Protein AF-A0A401PZV4-F1 (afdb_monomer)

Mean predicted aligned error: 10.62 Å

pLDDT: mean 71.98, std 21.14, range [28.62, 94.12]

InterPro domains:
  IPR007515 Mss4 [PF04421] (15-116)
  IPR007515 Mss4 [PS51796] (1-117)
  IPR007515 Mss4 [PTHR13276] (31-117)
  IPR011057 Mss4-like superfamily [SSF51316] (34-117)
  IPR011323 Mss4/translationally controlled tumour-associated TCTP [G3DSA:2.170.150.10] (14-117)

Solvent-accessible surface area (backbone atoms only — not comparable to full-atom values): 7201 Å² total; per-residue (Å²): 139,80,84,91,73,70,82,74,60,63,69,62,75,75,68,46,51,71,47,84,72,71,55,92,82,61,89,77,76,48,78,38,72,62,80,42,83,39,52,53,76,40,52,61,85,71,75,76,64,93,81,64,91,75,58,54,47,80,45,36,56,20,44,48,40,67,51,77,84,71,52,83,62,66,33,73,54,73,76,53,95,60,31,31,36,27,23,38,53,88,78,36,44,20,49,33,25,45,28,42,65,92,42,86,39,54,33,35,36,33,53,93,56,47,44,88,129

Sequence (117 aa):
IKSDSVHTLLSFEDCIFPVQKLAETFFLESVSFTKLFLPSMRQRVALGTEESSVKGDMLQEHWFVDDMYTFENVGFTKNVNNIKYLVCADCEIGPIGWHCLDDKKSFYVALDRVQHQ

Structure (mmCIF, N/CA/C/O backbone):
data_AF-A0A401PZV4-F1
#
_entry.id   AF-A0A401PZV4-F1
#
loop_
_atom_site.group_PDB
_atom_site.id
_atom_site.type_symbol
_atom_site.label_atom_id
_atom_site.label_alt_id
_atom_site.label_comp_id
_atom_site.label_asym_id
_atom_site.label_entity_id
_atom_site.label_seq_id
_atom_site.pdbx_PDB_ins_code
_atom_site.Cartn_x
_atom_site.Cartn_y
_atom_site.Cartn_z
_atom_site.occupancy
_atom_site.B_iso_or_equiv
_atom_site.auth_seq_id
_atom_site.auth_comp_id
_atom_site.auth_asym_id
_atom_site.auth_atom_id
_atom_site.pdbx_PDB_model_num
ATOM 1 N N . ILE A 1 1 ? 14.138 8.531 -38.160 1.00 40.03 1 ILE A N 1
ATOM 2 C CA . ILE A 1 1 ? 15.215 8.227 -37.183 1.00 40.03 1 ILE A CA 1
ATOM 3 C C . ILE A 1 1 ? 15.318 9.459 -36.283 1.00 40.03 1 ILE A C 1
ATOM 5 O O . ILE A 1 1 ? 15.780 10.472 -36.771 1.00 40.03 1 ILE A O 1
ATOM 9 N N . LYS A 1 2 ? 14.793 9.548 -35.063 1.00 33.47 2 LYS A N 1
ATOM 10 C CA . LYS A 1 2 ? 14.347 8.571 -34.067 1.00 33.47 2 LYS A CA 1
ATOM 11 C C . LYS A 1 2 ? 12.980 9.014 -33.517 1.00 33.47 2 LYS A C 1
ATOM 13 O O . LYS A 1 2 ? 12.862 10.102 -32.967 1.00 33.47 2 LYS A O 1
ATOM 18 N N . SER A 1 3 ? 11.980 8.160 -33.722 1.00 38.47 3 SER A N 1
ATOM 19 C CA . SER A 1 3 ? 10.918 7.922 -32.740 1.00 38.47 3 SER A CA 1
ATOM 20 C C . SER A 1 3 ? 11.575 7.288 -31.500 1.00 38.47 3 SER A C 1
ATOM 22 O O . SER A 1 3 ? 12.714 6.839 -31.606 1.00 38.47 3 SER A O 1
ATOM 24 N N . ASP A 1 4 ? 10.875 7.224 -30.368 1.00 37.62 4 ASP A N 1
ATOM 25 C CA . ASP A 1 4 ? 11.200 6.371 -29.199 1.00 37.62 4 ASP A CA 1
ATOM 26 C C . ASP A 1 4 ? 11.842 7.056 -27.981 1.00 37.62 4 ASP A C 1
ATOM 28 O O . ASP A 1 4 ? 12.752 6.514 -27.357 1.00 37.62 4 ASP A O 1
ATOM 32 N N . SER A 1 5 ? 11.359 8.231 -27.563 1.00 35.56 5 SER A N 1
ATOM 33 C CA . SER A 1 5 ? 11.653 8.705 -26.188 1.00 35.56 5 SER A CA 1
ATOM 34 C C . SER A 1 5 ? 10.532 9.474 -25.483 1.00 35.56 5 SER A C 1
ATOM 36 O O . SER A 1 5 ? 10.664 9.762 -24.301 1.00 35.56 5 SER A O 1
ATOM 38 N N . VAL A 1 6 ? 9.410 9.768 -26.151 1.00 31.02 6 VAL A N 1
ATOM 39 C CA . VAL A 1 6 ? 8.314 10.553 -25.542 1.00 31.02 6 VAL A CA 1
ATOM 40 C C . VAL A 1 6 ? 7.173 9.672 -25.013 1.00 31.02 6 VAL A C 1
ATOM 42 O O . VAL A 1 6 ? 6.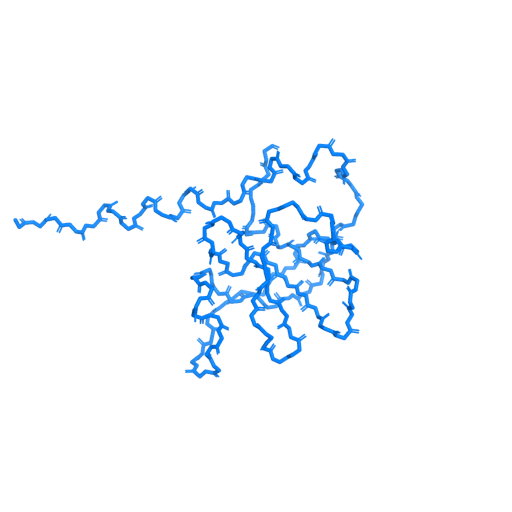396 10.102 -24.173 1.00 31.02 6 VAL A O 1
ATOM 45 N N . HIS A 1 7 ? 7.098 8.406 -25.435 1.00 29.39 7 HIS A N 1
ATOM 46 C CA . HIS A 1 7 ? 5.996 7.510 -25.062 1.00 29.39 7 HIS A CA 1
ATOM 47 C C . HIS A 1 7 ? 6.200 6.773 -23.725 1.00 29.39 7 HIS A C 1
ATOM 49 O O . HIS A 1 7 ? 5.268 6.154 -23.221 1.00 29.39 7 HIS A O 1
ATOM 55 N N . THR A 1 8 ? 7.399 6.853 -23.141 1.00 30.69 8 THR A N 1
ATOM 56 C CA . THR A 1 8 ? 7.731 6.233 -21.843 1.00 30.69 8 THR A CA 1
ATOM 57 C C . THR A 1 8 ? 7.628 7.226 -20.678 1.00 30.69 8 THR A C 1
ATOM 59 O O . THR A 1 8 ? 7.638 6.820 -19.520 1.00 30.69 8 THR A O 1
ATOM 62 N N . LEU A 1 9 ? 7.512 8.527 -20.969 1.00 29.22 9 LEU A N 1
ATOM 63 C CA . LEU A 1 9 ? 7.392 9.581 -19.954 1.00 29.22 9 LEU A CA 1
ATOM 64 C C . LEU A 1 9 ? 5.937 9.920 -19.600 1.00 29.22 9 LEU A C 1
ATOM 66 O O . LEU A 1 9 ? 5.697 10.449 -18.525 1.00 29.22 9 LEU A O 1
ATOM 70 N N . LEU A 1 10 ? 4.966 9.531 -20.433 1.00 28.62 10 LEU A N 1
ATOM 71 C CA . LEU A 1 10 ? 3.537 9.729 -20.148 1.00 28.62 10 LEU A CA 1
ATOM 72 C C . LEU A 1 10 ? 2.960 8.706 -19.154 1.00 28.62 10 LEU A C 1
ATOM 74 O O . LEU A 1 10 ? 1.893 8.910 -18.603 1.00 28.62 10 LEU A O 1
ATOM 78 N N . SER A 1 11 ? 3.661 7.606 -18.876 1.00 32.00 11 SER A N 1
ATOM 79 C CA . SER A 1 11 ? 3.163 6.540 -17.991 1.00 32.00 11 SER A CA 1
ATOM 80 C C . SER A 1 11 ? 3.521 6.710 -16.507 1.00 32.00 11 SER A C 1
ATOM 82 O O . SER A 1 11 ? 3.168 5.849 -15.704 1.00 32.00 11 SER A O 1
ATOM 84 N N . PHE A 1 12 ? 4.242 7.774 -16.135 1.00 36.03 12 PHE A N 1
ATOM 85 C CA . PHE A 1 12 ? 4.642 8.035 -14.743 1.00 36.03 12 PHE A CA 1
ATOM 86 C C . PHE A 1 12 ? 3.911 9.226 -14.106 1.00 36.03 12 PHE A C 1
ATOM 88 O O . PHE A 1 12 ? 3.721 9.215 -12.894 1.00 36.03 12 PHE A O 1
ATOM 95 N N . GLU A 1 13 ? 3.466 10.213 -14.892 1.00 37.41 13 GLU A N 1
ATOM 96 C CA . GLU A 1 13 ? 2.711 11.366 -14.371 1.00 37.41 13 GLU A CA 1
ATOM 97 C C . GLU A 1 13 ? 1.220 11.048 -14.140 1.00 37.41 13 GLU A C 1
ATOM 99 O O . GLU A 1 13 ? 0.616 11.627 -13.242 1.00 37.41 13 GLU A O 1
ATOM 104 N N . ASP A 1 14 ? 0.656 10.059 -14.846 1.00 44.22 14 ASP A N 1
ATOM 105 C CA . ASP A 1 14 ? -0.771 9.700 -14.748 1.00 44.22 14 ASP A CA 1
ATOM 106 C C . ASP A 1 14 ? -1.088 8.596 -13.724 1.00 44.22 14 ASP A C 1
ATOM 108 O O . ASP A 1 14 ? -2.255 8.376 -13.403 1.00 44.22 14 ASP A O 1
ATOM 112 N N . CYS A 1 15 ? -0.083 7.885 -13.193 1.00 45.28 15 CYS A N 1
ATOM 113 C CA . CYS A 1 15 ? -0.299 6.927 -12.102 1.00 45.28 15 CYS A CA 1
ATOM 114 C C . CYS A 1 15 ? 0.285 7.406 -10.780 1.00 45.28 15 CYS A C 1
ATOM 116 O O . CYS A 1 15 ? 0.974 6.681 -10.061 1.00 45.28 15 CYS A O 1
ATOM 118 N N . ILE A 1 16 ? -0.019 8.651 -10.450 1.00 53.44 16 ILE A N 1
ATOM 119 C CA . ILE A 1 16 ? 0.044 9.097 -9.075 1.00 53.44 16 ILE A CA 1
ATOM 120 C C . ILE A 1 16 ? -1.384 8.998 -8.585 1.00 53.44 16 ILE A C 1
ATOM 122 O O . ILE A 1 16 ? -2.207 9.822 -8.962 1.00 53.44 16 ILE A O 1
ATOM 126 N N . PHE A 1 17 ? -1.664 7.908 -7.861 1.00 49.94 17 PHE A N 1
ATOM 127 C CA . PHE A 1 17 ? -2.975 7.554 -7.324 1.00 49.94 17 PHE A CA 1
ATOM 128 C C . PHE A 1 17 ? -3.694 8.840 -6.914 1.00 49.94 17 PHE A C 1
ATOM 130 O O . PHE A 1 17 ? -3.271 9.457 -5.928 1.00 49.94 17 PHE A O 1
ATOM 137 N N . PRO A 1 18 ? -4.698 9.312 -7.676 1.00 48.50 18 PRO A N 1
ATOM 138 C CA . PRO A 1 18 ? -5.503 10.399 -7.191 1.00 48.50 18 PRO A CA 1
ATOM 139 C C . PRO A 1 18 ? -6.196 9.775 -5.990 1.00 48.50 18 PRO A C 1
ATOM 141 O O . PRO A 1 18 ? -7.028 8.878 -6.127 1.00 48.50 18 PRO A O 1
ATOM 144 N N . VAL A 1 19 ? -5.832 10.194 -4.783 1.00 47.22 19 VAL A N 1
ATOM 145 C CA . VAL A 1 19 ? -6.492 9.782 -3.535 1.00 47.22 19 VAL A CA 1
ATOM 146 C C . VAL A 1 19 ? -7.935 10.345 -3.505 1.00 47.22 19 VAL A C 1
ATOM 148 O O . VAL A 1 19 ? -8.550 10.528 -2.467 1.00 47.22 19 VAL A O 1
ATOM 151 N N . GLN A 1 20 ? -8.548 10.580 -4.665 1.00 41.69 20 GLN A N 1
ATOM 152 C CA . GLN A 1 20 ? -9.854 11.188 -4.881 1.00 41.69 20 GLN A CA 1
ATOM 153 C C . GLN A 1 20 ? -11.023 10.260 -4.574 1.00 41.69 20 GLN A C 1
ATOM 155 O O . GLN A 1 20 ? -12.165 10.581 -4.887 1.00 41.69 20 GLN A O 1
ATOM 160 N N . LYS A 1 21 ? -10.764 9.122 -3.926 1.00 42.53 21 LYS A N 1
ATOM 161 C CA . LYS A 1 21 ? -11.832 8.339 -3.306 1.00 42.53 21 LYS A CA 1
ATOM 162 C C . LYS A 1 21 ? -11.432 7.529 -2.078 1.00 42.53 21 LYS A C 1
ATOM 164 O O . LYS A 1 21 ? -12.139 6.620 -1.677 1.00 42.53 21 LYS A O 1
ATOM 169 N N . LEU A 1 22 ? -10.313 7.886 -1.447 1.00 45.09 22 LEU A N 1
ATOM 170 C CA . LEU A 1 22 ? -10.027 7.461 -0.068 1.00 45.09 22 LEU A CA 1
ATOM 171 C C . LEU A 1 22 ? -10.302 8.591 0.940 1.00 45.09 22 LEU A C 1
ATOM 173 O O . LEU A 1 22 ? -10.311 8.348 2.141 1.00 45.09 22 LEU A O 1
ATOM 177 N N . ALA A 1 23 ? -10.522 9.825 0.465 1.00 42.56 23 ALA A N 1
ATOM 178 C CA . ALA A 1 23 ? -10.368 11.029 1.281 1.00 42.56 23 ALA A CA 1
ATOM 179 C C . ALA A 1 23 ? -11.640 11.848 1.566 1.00 42.56 23 ALA A C 1
ATOM 181 O O . ALA A 1 23 ? -11.540 12.841 2.279 1.00 42.56 23 ALA A O 1
ATOM 182 N N . GLU A 1 24 ? -12.838 11.476 1.100 1.00 42.88 24 GLU A N 1
ATOM 183 C CA . GLU A 1 24 ? -14.027 12.305 1.389 1.00 42.88 24 GLU A CA 1
ATOM 184 C C . GLU A 1 24 ? -14.655 12.060 2.776 1.00 42.88 24 GLU A C 1
ATOM 186 O O . GLU A 1 24 ? -15.630 12.725 3.120 1.00 42.88 24 GLU A O 1
ATOM 191 N N . THR A 1 25 ? -14.135 11.155 3.625 1.00 42.00 25 THR A N 1
ATOM 192 C CA . THR A 1 25 ? -14.796 10.891 4.930 1.00 42.00 25 THR A CA 1
ATOM 193 C C . THR A 1 25 ? -13.891 10.716 6.160 1.00 42.00 25 THR A C 1
ATOM 195 O O . THR A 1 25 ? -14.416 10.748 7.266 1.00 42.00 25 THR A O 1
ATOM 198 N N . PHE A 1 26 ? -12.559 10.603 6.047 1.00 44.97 26 PHE A N 1
ATOM 199 C CA . PHE A 1 26 ? -11.719 10.179 7.195 1.00 44.97 26 PHE A CA 1
ATOM 200 C C . PHE A 1 26 ? -10.404 10.953 7.393 1.00 44.97 26 PHE A C 1
ATOM 202 O O . PHE A 1 26 ? -9.407 10.398 7.843 1.00 44.97 26 PHE A O 1
ATOM 209 N N . PHE A 1 27 ? -10.395 12.252 7.086 1.00 43.22 27 PHE A N 1
ATOM 210 C CA . PHE A 1 27 ? -9.195 13.091 6.938 1.00 43.22 27 PHE A CA 1
ATOM 211 C C . PHE A 1 27 ? -8.160 13.124 8.095 1.00 43.22 27 PHE A C 1
ATOM 213 O O . PHE A 1 27 ? -7.159 13.811 7.932 1.00 43.22 27 PHE A O 1
ATOM 220 N N . LEU A 1 28 ? -8.311 12.458 9.251 1.00 48.31 28 LEU A N 1
ATOM 221 C CA . LEU A 1 28 ? -7.401 12.694 10.388 1.00 48.31 28 LEU A CA 1
ATOM 222 C C . LEU A 1 28 ? -7.108 11.553 11.376 1.00 48.31 28 LEU A C 1
ATOM 224 O O . LEU A 1 28 ? -6.518 11.842 12.416 1.00 48.31 28 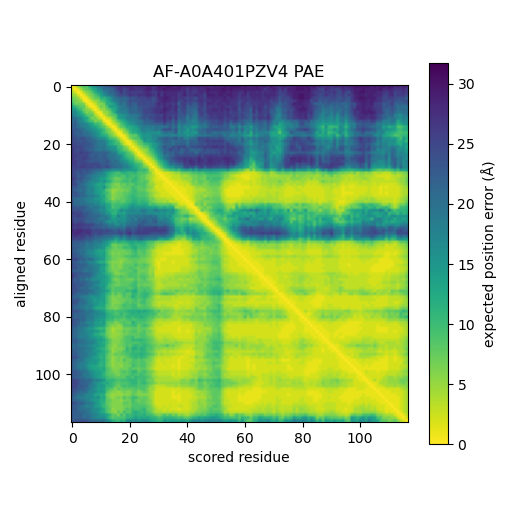LEU A O 1
ATOM 228 N N . GLU A 1 29 ? -7.417 10.282 11.123 1.00 51.53 29 GLU A N 1
ATOM 229 C CA . GLU A 1 29 ? -7.126 9.258 12.145 1.00 51.53 29 GLU A CA 1
ATOM 230 C C . GLU A 1 29 ? -5.988 8.313 11.748 1.00 51.53 29 GLU A C 1
ATOM 232 O O . GLU A 1 29 ? -6.175 7.241 11.190 1.00 51.53 29 GLU A O 1
ATOM 237 N N . SER A 1 30 ? -4.789 8.763 12.144 1.00 69.81 30 SER A N 1
ATOM 238 C CA . SER A 1 30 ? -3.499 8.072 12.289 1.00 69.81 30 SER A CA 1
ATOM 239 C C . SER A 1 30 ? -2.526 8.095 11.098 1.00 69.81 30 SER A C 1
ATOM 241 O O . SER A 1 30 ? -2.388 7.168 10.305 1.00 69.81 30 SER A O 1
ATOM 243 N N . VAL A 1 31 ? -1.721 9.162 11.057 1.00 81.31 31 VAL A N 1
ATOM 244 C CA . VAL A 1 31 ? -0.399 9.106 10.420 1.00 81.31 31 VAL A CA 1
ATOM 245 C C . VAL A 1 31 ? 0.522 8.266 11.306 1.00 81.31 31 VAL A C 1
ATOM 247 O O . VAL A 1 31 ? 0.627 8.496 12.512 1.00 81.31 31 VAL A O 1
ATOM 250 N N . SER A 1 32 ? 1.197 7.293 10.706 1.00 85.56 32 SER A N 1
ATOM 251 C CA . SER A 1 32 ? 2.244 6.496 11.336 1.00 85.56 32 SER A CA 1
ATOM 252 C C . SER A 1 32 ? 3.620 6.985 10.892 1.00 85.56 32 SER A C 1
ATOM 254 O O . SER A 1 32 ? 3.824 7.267 9.712 1.00 85.56 32 SER A O 1
ATOM 256 N N . PHE A 1 33 ? 4.567 7.027 11.834 1.00 89.81 33 PHE A N 1
ATOM 257 C CA . PHE A 1 33 ? 5.972 7.391 11.599 1.00 89.81 33 PHE A CA 1
ATOM 258 C C . PHE A 1 33 ? 6.912 6.169 11.545 1.00 89.81 33 PHE A C 1
ATOM 260 O O . PHE A 1 33 ? 8.131 6.283 11.713 1.00 89.81 33 PHE A O 1
ATOM 267 N N . THR A 1 34 ? 6.351 4.968 11.374 1.00 89.56 34 THR A N 1
ATOM 268 C CA . THR A 1 34 ? 7.126 3.725 11.287 1.00 89.56 34 THR A CA 1
ATOM 269 C C . THR A 1 34 ? 8.050 3.749 10.073 1.00 89.56 34 THR A C 1
ATOM 271 O O . THR A 1 34 ? 7.623 4.046 8.964 1.00 89.56 34 THR A O 1
ATOM 274 N N . LYS A 1 35 ? 9.318 3.368 10.263 1.00 93.69 35 LYS A N 1
ATOM 275 C CA . LYS A 1 35 ? 10.282 3.243 9.163 1.00 93.69 35 LYS A CA 1
ATOM 276 C C . LYS A 1 35 ? 10.030 1.957 8.387 1.00 93.69 35 LYS A C 1
ATOM 278 O O . LYS A 1 35 ? 10.280 0.872 8.911 1.00 93.69 35 LYS A O 1
ATOM 283 N N . LEU A 1 36 ? 9.566 2.082 7.150 1.00 92.62 36 LEU A N 1
ATOM 284 C CA . LEU A 1 36 ? 9.263 0.956 6.274 1.00 92.62 36 LEU A CA 1
ATOM 285 C C . LEU A 1 36 ? 10.086 1.057 4.993 1.00 92.62 36 LEU A C 1
ATOM 287 O O . LEU A 1 36 ? 10.177 2.110 4.363 1.00 92.62 36 LEU A O 1
ATOM 291 N N . PHE A 1 37 ? 10.700 -0.062 4.607 1.00 92.50 37 PHE A N 1
ATOM 292 C CA . PHE A 1 37 ? 11.411 -0.153 3.340 1.00 92.50 37 PHE A CA 1
ATOM 293 C C . PHE A 1 37 ? 10.429 -0.475 2.214 1.00 92.50 37 PHE A C 1
ATOM 295 O O . PHE A 1 37 ? 9.822 -1.553 2.188 1.00 92.50 37 PHE A O 1
ATOM 302 N N . LEU A 1 38 ? 10.308 0.447 1.262 1.00 90.19 38 LEU A N 1
ATOM 303 C CA . LEU A 1 38 ? 9.534 0.253 0.045 1.00 90.19 38 LEU A CA 1
ATOM 304 C C . LEU A 1 38 ? 10.481 0.206 -1.161 1.00 90.19 38 LEU A C 1
ATOM 306 O O . LEU A 1 38 ? 11.214 1.168 -1.406 1.00 90.19 38 LEU A O 1
ATOM 310 N N . PRO A 1 39 ? 10.442 -0.872 -1.964 1.00 89.94 39 PRO A N 1
ATOM 311 C CA . PRO A 1 39 ? 11.089 -0.907 -3.268 1.00 89.94 39 PRO A CA 1
ATOM 312 C C . PRO A 1 39 ? 10.773 0.325 -4.133 1.00 89.94 39 PRO A C 1
ATOM 314 O O . PRO A 1 39 ? 9.729 0.975 -4.000 1.00 89.94 39 PRO A O 1
ATOM 317 N N . SER A 1 40 ? 11.671 0.646 -5.061 1.00 87.56 40 SER A N 1
ATOM 318 C CA . SER A 1 40 ? 11.421 1.664 -6.080 1.00 87.56 40 SER A CA 1
ATOM 319 C C . SER A 1 40 ? 10.172 1.302 -6.888 1.00 87.56 40 SER A C 1
ATOM 321 O O . SER A 1 40 ? 9.913 0.122 -7.143 1.00 87.56 40 SER A O 1
ATOM 323 N N . MET A 1 41 ? 9.412 2.325 -7.286 1.00 84.69 41 MET A N 1
ATOM 324 C CA . MET A 1 41 ? 8.196 2.165 -8.086 1.00 84.69 41 MET A CA 1
ATOM 325 C C . MET A 1 41 ? 8.485 1.363 -9.364 1.00 84.69 41 MET A C 1
ATOM 327 O O . MET A 1 41 ? 9.386 1.697 -10.132 1.00 84.69 41 MET A O 1
ATOM 331 N N . ARG A 1 42 ? 7.728 0.288 -9.576 1.00 81.12 42 ARG A N 1
ATOM 332 C CA . ARG A 1 42 ? 7.821 -0.656 -10.693 1.00 81.12 42 ARG A CA 1
ATOM 333 C C . ARG A 1 42 ? 6.482 -1.367 -10.909 1.00 81.12 42 ARG A C 1
ATOM 335 O O . ARG A 1 42 ? 5.596 -1.342 -10.061 1.00 81.12 42 ARG A O 1
ATOM 342 N N . GLN A 1 43 ? 6.326 -2.031 -12.048 1.00 72.88 43 GLN A N 1
ATOM 343 C CA . GLN A 1 43 ? 5.138 -2.851 -12.300 1.00 72.88 43 GLN A CA 1
ATOM 344 C C . GLN A 1 43 ? 5.108 -4.087 -11.389 1.00 72.88 43 GLN A C 1
ATOM 346 O O . GLN A 1 43 ? 6.149 -4.686 -11.094 1.00 72.88 43 GLN A O 1
ATOM 351 N N . ARG A 1 44 ? 3.899 -4.507 -10.998 1.00 65.88 44 ARG A N 1
ATOM 352 C CA . ARG A 1 44 ? 3.615 -5.640 -10.096 1.00 65.88 44 ARG A CA 1
ATOM 353 C C . ARG A 1 44 ? 4.395 -6.920 -10.408 1.00 65.88 44 ARG A C 1
ATOM 355 O O . ARG A 1 44 ? 4.829 -7.612 -9.489 1.00 65.88 44 ARG A O 1
ATOM 362 N N . VAL A 1 45 ? 4.610 -7.224 -11.688 1.00 60.97 45 VAL A N 1
ATOM 363 C CA . VAL A 1 45 ? 5.295 -8.445 -12.153 1.00 60.97 45 VAL A CA 1
ATOM 364 C C . VAL A 1 45 ? 6.763 -8.503 -11.701 1.00 60.97 45 VAL A C 1
ATOM 366 O O . VAL A 1 45 ? 7.299 -9.586 -11.489 1.00 60.97 45 VAL A O 1
ATOM 369 N N . ALA A 1 46 ? 7.399 -7.348 -11.483 1.00 60.38 46 ALA A N 1
ATOM 370 C CA . ALA A 1 46 ? 8.800 -7.246 -11.079 1.00 60.38 46 ALA A CA 1
ATOM 371 C C . ALA A 1 46 ? 9.014 -7.276 -9.551 1.00 60.38 46 ALA A C 1
ATOM 373 O O . ALA A 1 46 ? 10.159 -7.294 -9.102 1.00 60.38 46 ALA A O 1
ATOM 374 N N . LEU A 1 47 ? 7.945 -7.255 -8.742 1.00 60.09 47 LEU A N 1
ATOM 375 C CA . LEU A 1 47 ? 8.029 -7.212 -7.273 1.00 60.09 47 LEU A CA 1
ATOM 376 C C . LEU A 1 47 ? 8.237 -8.590 -6.619 1.00 60.09 47 LEU A C 1
ATOM 378 O O . LEU A 1 47 ? 8.542 -8.634 -5.434 1.00 60.09 47 LEU A O 1
ATOM 382 N N . GLY A 1 48 ? 8.083 -9.692 -7.363 1.00 55.88 48 GLY A N 1
ATOM 383 C CA . GLY A 1 48 ? 8.111 -11.067 -6.837 1.00 55.88 48 GLY A CA 1
ATOM 384 C C . GLY A 1 48 ? 9.377 -11.876 -7.135 1.00 55.88 48 GLY A C 1
ATOM 385 O O . GLY A 1 48 ? 9.336 -13.097 -7.016 1.00 55.88 48 GLY A O 1
ATOM 386 N N . THR A 1 49 ? 10.461 -11.234 -7.575 1.00 55.62 49 THR A N 1
ATOM 387 C CA . THR A 1 49 ? 11.723 -11.911 -7.911 1.00 55.62 49 THR A CA 1
ATOM 388 C C . THR A 1 49 ? 12.747 -11.648 -6.805 1.00 55.62 49 THR A C 1
ATOM 390 O O . THR A 1 49 ? 13.175 -10.511 -6.623 1.00 55.62 49 THR A O 1
ATOM 393 N N . GLU A 1 50 ? 13.124 -12.698 -6.074 1.00 54.47 50 GLU A N 1
ATOM 394 C CA . GLU A 1 50 ? 13.956 -12.690 -4.851 1.00 54.47 50 GLU A CA 1
ATOM 395 C C . GLU A 1 50 ? 15.428 -12.251 -5.059 1.00 54.47 50 GLU A C 1
ATOM 397 O O . GLU A 1 50 ? 16.201 -12.185 -4.113 1.00 54.47 50 GLU A O 1
ATOM 402 N N . GLU A 1 51 ? 15.857 -11.916 -6.278 1.00 50.78 51 GLU A N 1
ATOM 403 C CA . GLU A 1 51 ? 17.277 -12.029 -6.646 1.00 50.78 51 GLU A CA 1
ATOM 404 C C . GLU A 1 51 ? 17.785 -10.811 -7.437 1.00 50.78 51 GLU A C 1
ATOM 406 O O . GLU A 1 51 ? 18.153 -10.900 -8.606 1.00 50.78 51 GLU A O 1
ATOM 411 N N . SER A 1 52 ? 17.766 -9.622 -6.846 1.00 41.81 52 SER A N 1
ATOM 412 C CA . SER A 1 52 ? 18.609 -8.491 -7.270 1.00 41.81 52 SER A CA 1
ATOM 413 C C . SER A 1 52 ? 18.469 -7.405 -6.224 1.00 41.81 52 SER A C 1
ATOM 415 O O . SER A 1 52 ? 17.360 -7.181 -5.757 1.00 41.81 52 SER A O 1
ATOM 417 N N . SER A 1 53 ? 19.569 -6.768 -5.828 1.00 55.56 53 SER A N 1
ATOM 418 C CA . SER A 1 53 ? 19.617 -5.615 -4.922 1.00 55.56 53 SER A CA 1
ATOM 419 C C . SER A 1 53 ? 18.425 -4.676 -5.134 1.00 55.56 53 SER A C 1
ATOM 421 O O . SER A 1 53 ? 18.435 -3.819 -6.020 1.00 55.56 53 SER A O 1
ATOM 423 N N . VAL A 1 54 ? 17.361 -4.887 -4.352 1.00 70.50 54 VAL A N 1
ATOM 424 C CA . VAL A 1 54 ? 16.092 -4.204 -4.571 1.00 70.50 54 VAL A CA 1
ATOM 425 C C . VAL A 1 54 ? 16.339 -2.760 -4.182 1.00 70.50 54 VAL A C 1
ATOM 427 O O . VAL A 1 54 ? 16.450 -2.440 -3.004 1.00 70.50 54 VAL A O 1
ATOM 430 N N . LYS A 1 55 ? 16.515 -1.891 -5.178 1.00 83.06 55 LYS A N 1
ATOM 431 C CA . LYS A 1 55 ? 16.576 -0.451 -4.946 1.00 83.06 55 LYS A CA 1
ATOM 432 C C . LYS A 1 55 ? 15.235 -0.016 -4.370 1.00 83.06 55 LYS A C 1
ATOM 434 O O . LYS A 1 55 ? 14.190 -0.524 -4.782 1.00 83.06 55 LYS A O 1
ATOM 439 N N . GLY A 1 56 ? 15.278 0.880 -3.400 1.00 87.81 56 GLY A N 1
ATOM 440 C CA . GLY A 1 56 ? 14.110 1.355 -2.681 1.00 87.81 56 GLY A CA 1
ATOM 441 C C . GLY A 1 56 ? 14.500 2.370 -1.624 1.00 87.81 56 GLY A C 1
ATOM 442 O O . GLY A 1 56 ? 15.685 2.659 -1.442 1.00 87.81 56 GLY A O 1
ATOM 443 N N . ASP A 1 57 ? 13.489 2.867 -0.929 1.00 90.75 57 ASP A N 1
ATOM 444 C CA . ASP A 1 57 ? 13.606 3.963 0.020 1.00 90.75 57 ASP A CA 1
ATOM 445 C C . ASP A 1 57 ? 13.099 3.528 1.397 1.00 90.75 57 ASP A C 1
ATOM 447 O O . ASP A 1 57 ? 12.180 2.714 1.523 1.00 90.75 57 ASP A O 1
ATOM 451 N N . MET A 1 58 ? 13.715 4.081 2.440 1.00 93.31 58 MET A N 1
ATOM 452 C CA . MET A 1 58 ? 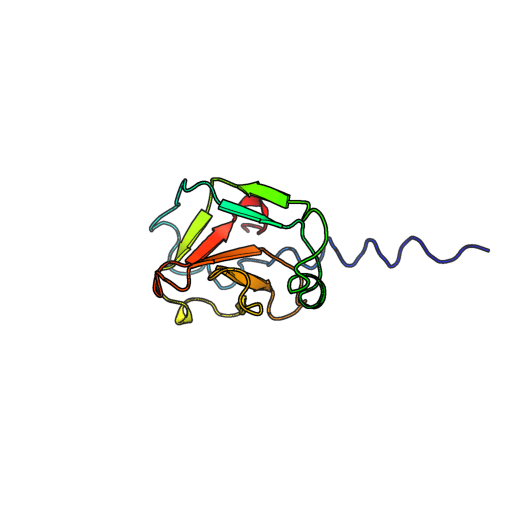13.221 3.999 3.815 1.00 93.31 58 MET A CA 1
ATOM 453 C C . MET A 1 58 ? 12.264 5.166 4.045 1.00 93.31 58 MET A C 1
ATOM 455 O O . MET A 1 58 ? 12.709 6.282 4.321 1.00 93.31 58 MET A O 1
ATOM 459 N N . LEU A 1 59 ? 10.967 4.906 3.928 1.00 93.44 59 LEU A N 1
ATOM 460 C CA . LEU A 1 59 ? 9.922 5.907 4.129 1.00 93.44 59 LEU A CA 1
ATOM 461 C C . LEU A 1 59 ? 9.472 5.881 5.588 1.00 93.44 59 LEU A C 1
ATOM 463 O O . LEU A 1 59 ? 9.584 4.852 6.258 1.00 93.44 59 LEU A O 1
ATOM 467 N N . GLN A 1 60 ? 9.035 7.026 6.108 1.00 94.12 60 GLN A N 1
ATOM 468 C CA . GLN A 1 60 ? 8.667 7.167 7.523 1.00 94.12 60 GLN A CA 1
ATOM 469 C C . GLN A 1 60 ? 7.216 7.589 7.682 1.00 94.12 60 GLN A C 1
ATOM 471 O O . GLN A 1 60 ? 6.557 7.102 8.588 1.00 94.12 60 GLN A O 1
ATOM 476 N N . GLU A 1 61 ? 6.699 8.423 6.788 1.00 90.56 61 GLU A N 1
ATOM 477 C CA . GLU A 1 61 ? 5.345 8.953 6.893 1.00 90.56 61 GLU A CA 1
ATOM 478 C C . GLU A 1 61 ? 4.367 8.101 6.089 1.00 90.56 61 GLU A C 1
ATOM 480 O O . GLU A 1 61 ? 4.506 7.918 4.874 1.00 90.56 61 GLU A O 1
ATOM 485 N N . HIS A 1 62 ? 3.371 7.565 6.790 1.00 88.88 62 HIS A N 1
ATOM 486 C CA . HIS A 1 62 ? 2.382 6.679 6.199 1.00 88.88 62 HIS A CA 1
ATOM 487 C C . HIS A 1 62 ? 0.990 6.988 6.725 1.00 88.88 62 HIS A C 1
ATOM 489 O O . HIS A 1 62 ? 0.819 7.248 7.916 1.00 88.88 62 HIS A O 1
ATOM 495 N N . TRP A 1 63 ? -0.020 6.857 5.874 1.00 87.44 63 TRP A N 1
ATOM 496 C CA . TRP A 1 63 ? -1.381 6.650 6.351 1.00 87.44 63 TRP A CA 1
ATOM 497 C C . TRP A 1 63 ? -1.525 5.232 6.861 1.00 87.44 63 TRP A C 1
ATOM 499 O O . TRP A 1 63 ? -1.201 4.275 6.153 1.00 87.44 63 TRP A O 1
ATOM 509 N N . PHE A 1 64 ? -1.992 5.117 8.096 1.00 88.25 64 PHE A N 1
ATOM 510 C CA . PHE A 1 64 ? -2.397 3.852 8.665 1.00 88.25 64 PHE A CA 1
ATOM 511 C C . PHE A 1 64 ? -3.862 3.587 8.336 1.00 88.25 64 PHE A C 1
ATOM 513 O O . PHE A 1 64 ? -4.713 4.464 8.459 1.00 88.25 64 PHE A O 1
ATOM 520 N N . VAL A 1 65 ? -4.142 2.358 7.927 1.00 86.69 65 VAL A N 1
ATOM 521 C CA . VAL A 1 65 ? -5.491 1.850 7.706 1.00 86.69 65 VAL A CA 1
ATOM 522 C C . VAL A 1 65 ? -5.578 0.512 8.426 1.00 86.69 65 VAL A C 1
ATOM 524 O O . VAL A 1 65 ? -4.663 -0.302 8.301 1.00 86.69 65 VAL A O 1
ATOM 527 N N . ASP A 1 66 ? -6.640 0.300 9.201 1.00 87.88 66 ASP A N 1
ATOM 528 C CA . ASP A 1 66 ? -6.823 -0.884 10.051 1.00 87.88 66 ASP A CA 1
ATOM 529 C C . ASP A 1 66 ? -7.666 -2.003 9.399 1.00 87.88 66 ASP A C 1
ATOM 531 O O . ASP A 1 66 ? -7.781 -3.114 9.933 1.00 87.88 66 ASP A O 1
ATOM 535 N N . ASP A 1 67 ? -8.256 -1.712 8.238 1.00 82.81 67 ASP A N 1
ATOM 536 C CA . ASP A 1 67 ? -9.091 -2.629 7.471 1.00 82.81 67 ASP A CA 1
ATOM 537 C C . ASP A 1 67 ? -8.828 -2.511 5.961 1.00 82.81 67 ASP A C 1
ATOM 539 O O . ASP A 1 67 ? -8.893 -1.434 5.368 1.00 82.81 67 ASP A O 1
ATOM 543 N N . MET A 1 68 ? -8.577 -3.649 5.309 1.00 81.31 68 MET A N 1
ATOM 544 C CA . MET A 1 68 ? -8.364 -3.709 3.862 1.00 81.31 68 MET A CA 1
ATOM 545 C C . MET A 1 68 ? -9.603 -3.300 3.060 1.00 81.31 68 MET A C 1
ATOM 547 O O . MET A 1 68 ? -9.459 -2.846 1.927 1.00 81.31 68 MET A O 1
ATOM 551 N N . TYR A 1 69 ? -10.807 -3.477 3.616 1.00 80.31 69 TYR A N 1
ATOM 552 C CA . TYR A 1 69 ? -12.056 -3.142 2.924 1.00 80.31 69 TYR A CA 1
ATOM 553 C C . TYR A 1 69 ? -12.293 -1.632 2.817 1.00 80.31 69 TYR A C 1
ATOM 555 O O . TYR A 1 69 ? -13.155 -1.206 2.055 1.00 80.31 69 TYR A O 1
ATOM 563 N N . THR A 1 70 ? -11.499 -0.829 3.528 1.00 78.12 70 THR A N 1
ATOM 564 C CA . THR A 1 70 ? -11.484 0.634 3.408 1.00 78.12 70 THR A CA 1
ATOM 565 C C . THR A 1 70 ? -10.883 1.093 2.077 1.00 78.12 70 THR A C 1
ATOM 567 O O . THR A 1 70 ? -11.130 2.214 1.638 1.00 78.12 70 THR A O 1
ATOM 570 N N . PHE A 1 71 ? -10.098 0.247 1.400 1.00 79.06 71 PHE A N 1
ATOM 571 C CA . PHE A 1 71 ? -9.509 0.602 0.116 1.00 79.06 71 PHE A CA 1
ATOM 572 C C . PHE A 1 71 ? -10.470 0.357 -1.055 1.00 79.06 71 PHE A C 1
ATOM 574 O O . PHE A 1 71 ? -10.855 -0.781 -1.309 1.00 79.06 71 PHE A O 1
ATOM 581 N N . GLU A 1 72 ? -10.776 1.397 -1.840 1.00 73.12 72 GLU A N 1
ATOM 582 C CA . GLU A 1 72 ? -11.577 1.241 -3.067 1.00 73.12 72 GLU A CA 1
ATOM 583 C C . GLU A 1 72 ? -10.758 0.715 -4.263 1.00 73.12 72 GLU A C 1
ATOM 585 O O . GLU A 1 72 ? -11.221 -0.168 -4.980 1.00 73.12 72 GLU A O 1
ATOM 590 N N . ASN A 1 73 ? -9.532 1.222 -4.476 1.00 77.62 73 ASN A N 1
ATOM 591 C CA . ASN A 1 73 ? -8.752 0.981 -5.707 1.00 77.62 73 ASN A CA 1
ATOM 592 C C . ASN A 1 73 ? -7.329 0.437 -5.454 1.00 77.62 73 ASN A C 1
ATOM 594 O O . ASN A 1 73 ? -6.394 0.734 -6.198 1.00 77.62 73 ASN A O 1
ATOM 598 N N . VAL A 1 74 ? -7.122 -0.350 -4.392 1.00 85.69 74 VAL A N 1
ATOM 599 C CA . VAL A 1 74 ? -5.793 -0.890 -4.036 1.00 85.69 74 VAL A CA 1
ATOM 600 C C . VAL A 1 74 ? -5.692 -2.386 -4.327 1.00 85.69 74 VAL A C 1
ATOM 602 O O . VAL A 1 74 ? -6.523 -3.186 -3.904 1.00 85.69 74 VAL A O 1
ATOM 605 N N . GLY A 1 75 ? -4.625 -2.776 -5.024 1.00 87.44 75 GLY A N 1
ATOM 606 C CA . GLY A 1 75 ? -4.236 -4.166 -5.241 1.00 87.44 75 GLY A CA 1
ATOM 607 C C . GLY A 1 75 ? -3.118 -4.618 -4.296 1.00 87.44 75 GLY A C 1
ATOM 608 O O . GLY A 1 75 ? -2.363 -3.809 -3.764 1.00 87.44 75 GLY A O 1
ATOM 609 N N . PHE A 1 76 ? -2.954 -5.935 -4.139 1.00 89.25 76 PHE A N 1
ATOM 610 C CA . PHE A 1 76 ? -1.884 -6.534 -3.330 1.00 89.25 76 PHE A CA 1
ATOM 611 C C . PHE A 1 76 ? -0.942 -7.397 -4.177 1.00 89.25 76 PHE A C 1
ATOM 613 O O . PHE A 1 76 ? -1.371 -8.149 -5.064 1.00 89.25 76 PHE A O 1
ATOM 620 N N . THR A 1 77 ? 0.357 -7.351 -3.889 1.00 89.38 77 THR A N 1
ATOM 621 C CA . THR A 1 77 ? 1.343 -8.243 -4.516 1.00 89.38 77 THR A CA 1
ATOM 622 C C . THR A 1 77 ? 1.259 -9.676 -3.983 1.00 89.38 77 THR A C 1
ATOM 624 O O . THR A 1 77 ? 0.547 -9.992 -3.020 1.00 89.38 77 THR A O 1
ATOM 627 N N . LYS A 1 78 ? 2.034 -10.567 -4.616 1.00 86.94 78 LYS A N 1
ATOM 628 C CA . LYS A 1 78 ? 2.422 -11.833 -3.987 1.00 86.94 78 LYS A CA 1
ATOM 629 C C . LYS A 1 78 ? 3.227 -11.549 -2.718 1.00 86.94 78 LYS A C 1
ATOM 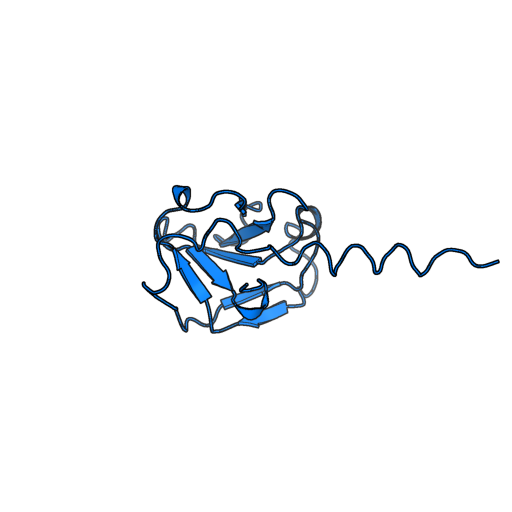631 O O . LYS A 1 78 ? 3.819 -10.478 -2.579 1.00 86.94 78 LYS A O 1
ATOM 636 N N . ASN A 1 79 ? 3.203 -12.514 -1.810 1.00 84.94 79 ASN A N 1
ATOM 637 C CA . ASN A 1 79 ? 3.895 -12.415 -0.535 1.00 84.94 79 ASN A CA 1
ATOM 638 C C . ASN A 1 79 ? 5.395 -12.558 -0.782 1.00 84.94 79 ASN A C 1
ATOM 640 O O . ASN A 1 79 ? 5.804 -13.492 -1.470 1.00 84.94 79 ASN A O 1
ATOM 644 N N . VAL A 1 80 ? 6.177 -11.661 -0.197 1.00 82.19 80 VAL A N 1
ATOM 645 C CA . VAL A 1 80 ? 7.641 -11.703 -0.179 1.00 82.19 80 VAL A CA 1
ATOM 646 C C . VAL A 1 80 ? 8.038 -11.549 1.281 1.00 82.19 80 VAL A C 1
ATOM 648 O O . VAL A 1 80 ? 7.740 -10.518 1.874 1.00 82.19 80 VAL A O 1
ATOM 651 N N . ASN A 1 81 ? 8.635 -12.573 1.893 1.00 84.19 81 ASN A N 1
ATOM 652 C CA . ASN A 1 81 ? 9.091 -12.531 3.293 1.00 84.19 81 ASN A CA 1
ATOM 653 C C . ASN A 1 81 ? 8.043 -11.993 4.290 1.00 84.19 81 ASN A C 1
ATOM 655 O O . ASN A 1 81 ? 8.310 -11.060 5.039 1.00 84.19 81 ASN A O 1
ATOM 659 N N . ASN A 1 82 ? 6.833 -12.562 4.273 1.00 87.94 82 ASN A N 1
ATOM 660 C CA . ASN A 1 82 ? 5.678 -12.135 5.084 1.00 87.94 82 ASN A CA 1
ATOM 661 C C . ASN A 1 82 ? 5.163 -10.710 4.831 1.00 87.94 82 ASN A C 1
ATOM 663 O O . ASN A 1 82 ? 4.290 -10.235 5.553 1.00 87.94 82 ASN A O 1
ATOM 667 N N . ILE A 1 83 ? 5.626 -10.052 3.774 1.00 90.19 83 ILE A N 1
ATOM 668 C CA . ILE A 1 83 ? 5.171 -8.724 3.379 1.00 90.19 83 ILE A CA 1
ATOM 669 C C . ILE A 1 83 ? 4.311 -8.849 2.126 1.00 90.19 83 ILE A C 1
ATOM 671 O O . ILE A 1 83 ? 4.658 -9.543 1.163 1.00 90.19 83 ILE A O 1
ATOM 675 N N . LYS A 1 84 ? 3.180 -8.148 2.121 1.00 92.31 84 LYS A N 1
ATOM 676 C CA . LYS A 1 84 ? 2.441 -7.809 0.905 1.00 92.31 84 LYS A CA 1
ATOM 677 C C . LYS A 1 84 ? 2.621 -6.327 0.635 1.00 92.31 84 LYS A C 1
ATOM 679 O O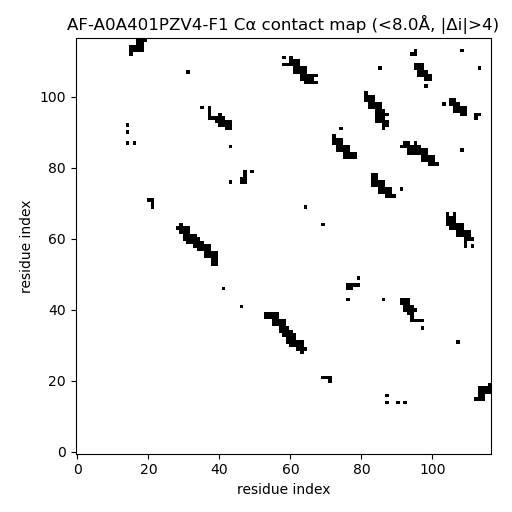 . LYS A 1 84 ? 2.382 -5.498 1.508 1.00 92.31 84 LYS A O 1
ATOM 684 N N . TYR A 1 85 ? 2.996 -5.993 -0.590 1.00 92.25 85 TYR A N 1
ATOM 685 C CA . TYR A 1 85 ? 3.012 -4.608 -1.022 1.00 92.25 85 TYR A CA 1
ATOM 686 C C . TYR A 1 85 ? 1.661 -4.222 -1.609 1.00 92.25 85 TYR A C 1
ATOM 688 O O . TYR A 1 85 ? 0.996 -5.036 -2.260 1.00 92.25 85 TYR A O 1
ATOM 696 N N . LEU A 1 86 ? 1.282 -2.969 -1.386 1.00 90.88 86 LEU A N 1
ATOM 697 C CA . LEU A 1 86 ? 0.102 -2.358 -1.980 1.00 90.88 86 LEU A CA 1
ATOM 698 C C . LEU A 1 86 ? 0.512 -1.729 -3.315 1.00 90.88 86 LEU A C 1
ATOM 700 O O . LEU A 1 86 ? 1.566 -1.096 -3.419 1.00 90.88 86 LEU A O 1
ATOM 704 N N . VAL A 1 87 ? -0.311 -1.917 -4.338 1.00 88.88 87 VAL A N 1
ATOM 705 C CA . VAL A 1 87 ? -0.132 -1.372 -5.691 1.00 88.88 87 VAL A CA 1
ATOM 706 C C . VAL A 1 87 ? -1.427 -0.705 -6.139 1.00 88.88 87 VAL A C 1
ATOM 708 O O . VAL A 1 87 ? -2.496 -1.015 -5.614 1.00 88.88 87 VAL A O 1
ATOM 711 N N . CYS A 1 88 ? -1.354 0.180 -7.126 1.00 84.44 88 CYS A N 1
ATOM 712 C CA . CYS A 1 88 ? -2.561 0.686 -7.772 1.00 84.44 88 CYS A CA 1
ATOM 713 C C . CYS A 1 88 ? -3.307 -0.464 -8.472 1.00 84.44 88 CYS A C 1
ATOM 715 O O . CYS A 1 88 ? -2.675 -1.249 -9.183 1.00 84.44 88 CYS A O 1
ATOM 717 N N . ALA A 1 89 ? -4.623 -0.583 -8.274 1.00 82.06 89 ALA A N 1
ATOM 718 C CA . ALA A 1 89 ? -5.419 -1.620 -8.933 1.00 82.06 89 ALA A CA 1
ATOM 719 C C . ALA A 1 89 ? -5.575 -1.377 -10.445 1.00 82.06 89 ALA A C 1
ATOM 721 O O . ALA A 1 89 ? -5.606 -2.343 -11.204 1.00 82.06 89 ALA A O 1
ATOM 722 N N . ASP A 1 90 ? -5.613 -0.114 -10.879 1.00 81.38 90 ASP A N 1
ATOM 723 C CA . ASP A 1 90 ? -5.862 0.240 -12.282 1.00 81.38 90 ASP A CA 1
ATOM 724 C C . ASP A 1 90 ? -4.607 0.127 -13.151 1.00 81.38 90 ASP A C 1
ATOM 726 O O . ASP A 1 90 ? -4.636 -0.453 -14.234 1.00 81.38 90 ASP A O 1
ATOM 730 N N . CYS A 1 91 ? -3.483 0.674 -12.679 1.00 77.75 91 CYS A N 1
ATOM 731 C CA . CYS A 1 91 ? -2.249 0.735 -13.467 1.00 77.75 91 CYS A CA 1
ATOM 732 C C . CYS A 1 91 ? -1.211 -0.334 -13.076 1.00 77.75 91 CYS A C 1
ATOM 734 O O . CYS A 1 91 ? -0.185 -0.463 -13.740 1.00 77.75 91 CYS A O 1
ATOM 736 N N . GLU A 1 92 ? -1.435 -1.070 -11.979 1.00 83.12 92 GLU A N 1
ATOM 737 C CA . GLU A 1 92 ? -0.518 -2.079 -11.418 1.00 83.12 92 GLU A CA 1
ATOM 738 C C . GLU A 1 92 ? 0.917 -1.584 -11.124 1.00 83.12 92 GLU A C 1
ATOM 740 O O . GLU A 1 92 ? 1.854 -2.383 -10.984 1.00 83.12 92 GLU A O 1
ATOM 745 N N . ILE A 1 93 ? 1.106 -0.267 -10.991 1.00 83.50 93 ILE A N 1
ATOM 746 C CA . ILE A 1 93 ? 2.364 0.356 -10.564 1.00 83.50 93 ILE A CA 1
ATOM 747 C C . ILE A 1 93 ? 2.378 0.449 -9.033 1.00 83.50 93 ILE A C 1
ATOM 749 O O . ILE A 1 93 ? 1.391 0.815 -8.389 1.00 83.50 93 ILE A O 1
ATOM 753 N N . GLY A 1 94 ? 3.514 0.105 -8.434 1.00 85.94 94 GLY A N 1
ATOM 754 C CA . GLY A 1 94 ? 3.769 0.261 -7.006 1.00 85.94 94 GLY A CA 1
ATOM 755 C C . GLY A 1 94 ? 5.207 -0.124 -6.649 1.00 85.94 94 GLY A C 1
ATOM 756 O O . GLY A 1 94 ? 6.024 -0.331 -7.537 1.00 85.94 94 GLY A O 1
ATOM 757 N N . PRO A 1 95 ? 5.574 -0.238 -5.372 1.00 90.62 95 PRO A N 1
ATOM 758 C CA . PRO A 1 95 ? 4.697 -0.277 -4.215 1.00 90.62 95 PRO A CA 1
ATOM 759 C C . PRO A 1 95 ? 4.338 1.127 -3.715 1.00 90.62 95 PRO A C 1
ATOM 761 O O . PRO A 1 95 ? 5.217 1.965 -3.521 1.00 90.62 95 PRO A O 1
ATOM 764 N N . ILE A 1 96 ? 3.044 1.351 -3.477 1.00 89.81 96 ILE A N 1
ATOM 765 C CA . ILE A 1 96 ? 2.512 2.562 -2.824 1.00 89.81 96 ILE A CA 1
ATOM 766 C C . ILE A 1 96 ? 2.331 2.366 -1.314 1.00 89.81 96 ILE A C 1
ATOM 768 O O . ILE A 1 96 ? 2.153 3.324 -0.569 1.00 89.81 96 ILE A O 1
ATOM 772 N N . GLY A 1 97 ? 2.389 1.120 -0.848 1.00 91.12 97 GLY A N 1
ATOM 773 C CA . GLY A 1 97 ? 2.197 0.795 0.554 1.00 91.12 97 GLY A CA 1
ATOM 774 C C . GLY A 1 97 ? 2.718 -0.582 0.932 1.00 91.12 97 GLY A C 1
ATOM 775 O O . GLY A 1 97 ? 3.248 -1.332 0.104 1.00 91.12 97 GLY A O 1
ATOM 776 N N . TRP A 1 98 ? 2.556 -0.904 2.206 1.00 93.56 98 TRP A N 1
ATOM 777 C CA . TRP A 1 98 ? 3.154 -2.042 2.880 1.00 93.56 98 TRP A CA 1
ATOM 778 C C . TRP A 1 98 ? 2.159 -2.672 3.860 1.00 93.56 98 TRP A C 1
ATOM 780 O O . TRP A 1 98 ? 1.416 -1.971 4.547 1.00 93.56 98 TRP A O 1
ATOM 790 N N . HIS A 1 99 ? 2.163 -3.999 3.938 1.00 94.06 99 HIS A N 1
ATOM 791 C CA . HIS A 1 99 ? 1.345 -4.771 4.865 1.00 94.06 99 HIS A CA 1
ATOM 792 C C . HIS A 1 99 ? 2.111 -5.995 5.376 1.00 94.06 99 HIS A C 1
ATOM 794 O O . HIS A 1 99 ? 2.665 -6.760 4.579 1.00 94.06 99 HIS A O 1
ATOM 800 N N . CYS A 1 100 ? 2.103 -6.198 6.695 1.00 92.88 100 CYS A N 1
ATOM 801 C CA . CYS A 1 100 ? 2.656 -7.388 7.336 1.00 92.88 100 CYS A CA 1
ATOM 802 C C . CYS A 1 100 ? 1.599 -8.484 7.416 1.00 92.88 100 CYS A C 1
ATOM 804 O O . CYS A 1 100 ? 0.524 -8.254 7.953 1.00 92.88 100 CYS A O 1
ATOM 806 N N . LEU A 1 101 ? 1.914 -9.708 7.005 1.00 90.69 101 LEU A N 1
ATOM 807 C CA . LEU A 1 101 ? 0.990 -10.835 7.172 1.00 90.69 101 LEU A CA 1
ATOM 808 C C . LEU A 1 101 ? 0.842 -11.296 8.626 1.00 90.69 101 LEU A C 1
ATOM 810 O O . LEU A 1 101 ? -0.167 -11.926 8.954 1.00 90.69 101 LEU A O 1
ATOM 814 N N . ASP A 1 102 ? 1.814 -10.975 9.483 1.00 92.44 102 ASP A N 1
ATOM 815 C CA . ASP A 1 102 ? 1.735 -11.252 10.921 1.00 92.44 102 ASP A CA 1
ATOM 816 C C . ASP A 1 102 ? 0.720 -10.326 11.616 1.00 92.44 102 ASP A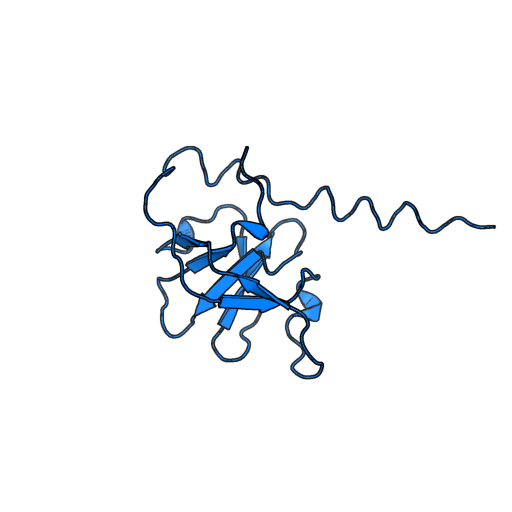 C 1
ATOM 818 O O . ASP A 1 102 ? 0.127 -10.705 12.627 1.00 92.44 102 ASP A O 1
ATOM 822 N N . ASP A 1 103 ? 0.453 -9.150 11.034 1.00 91.50 103 ASP A N 1
ATOM 823 C CA . ASP A 1 103 ? -0.558 -8.200 11.492 1.00 91.50 103 ASP A CA 1
ATOM 824 C C . ASP A 1 103 ? -1.592 -7.919 10.397 1.00 91.50 103 ASP A C 1
ATOM 826 O O . ASP A 1 103 ? -1.472 -6.997 9.592 1.00 91.50 103 ASP A O 1
ATOM 830 N N . LYS A 1 104 ? -2.667 -8.709 10.417 1.00 88.69 104 LYS A N 1
ATOM 831 C CA . LYS A 1 104 ? -3.738 -8.678 9.411 1.00 88.69 104 LYS A CA 1
ATOM 832 C C . LYS A 1 104 ? -4.507 -7.359 9.336 1.00 88.69 104 LYS A C 1
ATOM 834 O O . LYS A 1 1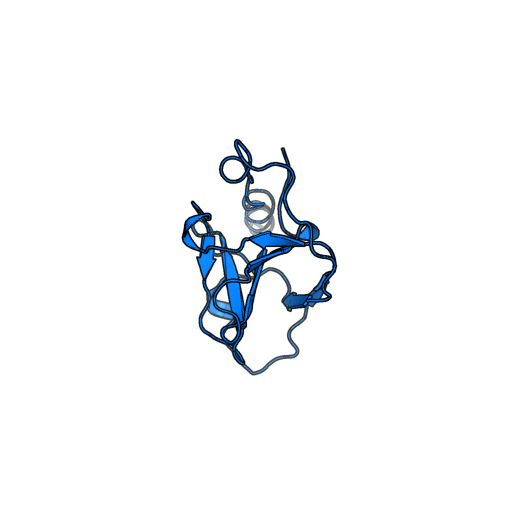04 ? -5.269 -7.193 8.387 1.00 88.69 104 LYS A O 1
ATOM 839 N N . LYS A 1 105 ? -4.373 -6.490 10.337 1.00 89.06 105 LYS A N 1
ATOM 840 C CA . LYS A 1 105 ? -5.112 -5.229 10.405 1.00 89.06 105 LYS A CA 1
ATOM 841 C C . LYS A 1 105 ? -4.259 -4.049 9.980 1.00 89.06 105 LYS A C 1
ATOM 843 O O . LYS A 1 105 ? -4.801 -3.082 9.492 1.00 89.06 105 LYS A O 1
ATOM 848 N N . SER A 1 106 ? -2.941 -4.121 10.095 1.00 91.50 106 SER A N 1
ATOM 849 C CA . SER A 1 106 ? -2.101 -2.956 9.826 1.00 91.50 106 SER A CA 1
ATOM 850 C C . SER A 1 106 ? -1.726 -2.824 8.351 1.00 91.50 106 SER A C 1
ATOM 852 O O . SER A 1 106 ? -0.931 -3.607 7.817 1.00 91.50 106 SER A O 1
ATOM 854 N N . PHE A 1 107 ? -2.252 -1.789 7.701 1.00 91.25 107 PHE A N 1
ATOM 855 C CA . PHE A 1 107 ? -1.904 -1.386 6.340 1.00 91.25 107 PHE A CA 1
ATOM 856 C C . PHE A 1 107 ? -1.301 0.018 6.358 1.00 91.25 107 PHE A C 1
ATOM 858 O O . PHE A 1 107 ? -1.820 0.916 7.017 1.00 91.25 107 PHE A O 1
ATOM 865 N N . TYR A 1 108 ? -0.207 0.212 5.624 1.00 91.94 108 TYR A N 1
ATOM 866 C CA . TYR A 1 108 ? 0.510 1.484 5.574 1.00 91.94 108 TYR A CA 1
ATOM 867 C C . TYR A 1 108 ? 0.624 1.966 4.132 1.00 91.94 108 TYR A C 1
ATOM 869 O O . TYR A 1 108 ? 1.206 1.273 3.298 1.00 91.94 108 TYR A O 1
ATOM 877 N N . VAL A 1 109 ? 0.106 3.154 3.830 1.00 89.12 109 VAL A N 1
ATOM 878 C CA . VAL A 1 109 ? 0.246 3.810 2.520 1.00 89.12 109 VAL A CA 1
ATOM 879 C C . VAL A 1 109 ? 1.255 4.941 2.653 1.00 89.12 109 VAL A C 1
ATOM 881 O O . VAL A 1 109 ? 1.073 5.822 3.484 1.00 89.12 109 VAL A O 1
ATOM 884 N N . ALA A 1 110 ? 2.337 4.909 1.877 1.00 90.50 110 ALA A N 1
ATOM 885 C CA . ALA A 1 110 ? 3.411 5.888 2.000 1.00 90.50 110 ALA A CA 1
ATOM 886 C C . ALA A 1 110 ? 3.015 7.227 1.370 1.00 90.50 110 ALA A C 1
ATOM 888 O O . ALA A 1 110 ? 2.692 7.269 0.181 1.00 90.50 110 ALA A O 1
ATOM 889 N N . LEU A 1 111 ? 3.098 8.315 2.144 1.00 85.94 111 LEU A N 1
ATOM 890 C CA . LEU A 1 111 ? 2.695 9.653 1.684 1.00 85.94 111 LEU A CA 1
ATOM 891 C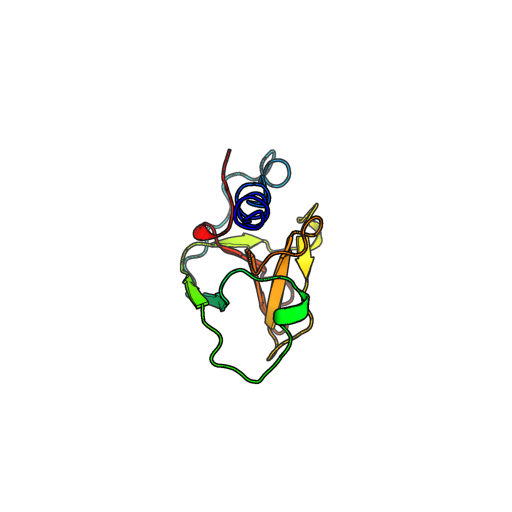 C . LEU A 1 111 ? 3.516 10.120 0.485 1.00 85.94 111 LEU A C 1
ATOM 893 O O . LEU A 1 111 ? 2.967 10.679 -0.455 1.00 85.94 111 LEU A O 1
ATOM 897 N N . ASP A 1 112 ? 4.805 9.788 0.468 1.00 86.56 112 ASP A N 1
ATOM 898 C CA . ASP A 1 112 ? 5.730 10.130 -0.619 1.00 86.56 112 ASP A CA 1
ATOM 899 C C . ASP A 1 112 ? 5.400 9.438 -1.953 1.00 86.56 112 ASP A C 1
ATOM 901 O O . ASP A 1 112 ? 5.984 9.763 -2.988 1.00 86.56 112 ASP A O 1
ATOM 905 N N . ARG A 1 113 ? 4.510 8.436 -1.949 1.00 85.50 113 ARG A N 1
ATOM 906 C CA . ARG A 1 113 ? 4.162 7.631 -3.130 1.00 85.50 113 ARG A CA 1
ATOM 907 C C . ARG A 1 113 ? 2.728 7.872 -3.621 1.00 85.50 113 ARG A C 1
ATOM 909 O O . ARG A 1 113 ? 2.318 7.206 -4.572 1.00 85.50 113 ARG A O 1
ATOM 916 N N . VAL A 1 114 ? 1.986 8.810 -3.020 1.00 78.69 114 VAL A N 1
ATOM 917 C CA . VAL A 1 114 ? 0.597 9.160 -3.384 1.00 78.69 114 VAL A CA 1
ATOM 918 C C . VAL A 1 114 ? 0.387 10.683 -3.430 1.00 78.69 114 VAL A C 1
ATOM 920 O O . VAL A 1 114 ? 1.106 11.429 -2.774 1.00 78.69 114 VAL A O 1
ATOM 923 N N . GLN A 1 115 ? -0.582 11.170 -4.217 1.00 71.0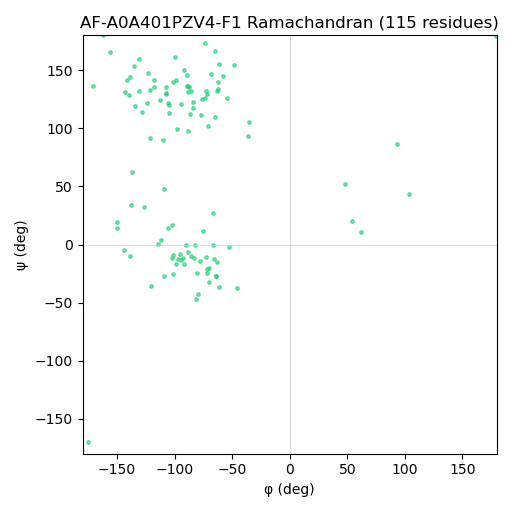6 115 GLN A N 1
ATOM 924 C CA . GLN A 1 115 ? -0.923 12.602 -4.269 1.00 71.06 115 GLN A CA 1
ATOM 925 C C . GLN A 1 115 ? -2.144 12.928 -3.411 1.00 71.06 115 GLN A C 1
ATOM 927 O O . GLN A 1 115 ? -3.134 12.202 -3.420 1.00 71.06 115 GLN A O 1
ATOM 932 N N . HIS A 1 116 ? -2.086 14.081 -2.749 1.00 61.59 116 HIS A N 1
ATOM 933 C CA . HIS A 1 116 ? -3.180 14.661 -1.978 1.00 61.59 116 HIS A CA 1
ATOM 934 C C . HIS A 1 116 ? -3.764 15.823 -2.799 1.00 61.59 116 HIS A C 1
ATOM 936 O O . HIS A 1 116 ? -3.018 16.746 -3.132 1.00 61.59 116 HIS A O 1
ATOM 942 N N . GLN A 1 117 ? -5.050 15.769 -3.158 1.00 52.03 117 GLN A N 1
ATOM 943 C CA . GLN A 1 117 ? -5.787 16.889 -3.765 1.00 52.03 117 GLN A CA 1
ATOM 944 C C . GLN A 1 117 ? -6.892 17.363 -2.833 1.00 52.03 117 GLN A C 1
ATOM 946 O O . GLN A 1 117 ? -7.521 16.489 -2.197 1.00 52.03 117 GLN A O 1
#

Nearest PDB structures (foldseek):
  1hxr-assembly2_B  TM=9.771E-01  e=6.882E-12  Rattus norvegicus
  1hxr-assembly1_A  TM=9.925E-01  e=3.662E-11  Rattus norvegicus
  2fu5-assembly2_B  TM=9.548E-01  e=4.123E-10  Homo sapiens
  1fwq-assembly1_A  TM=8.214E-01  e=8.261E-09  Homo sapiens
  8edg-assembly1_C  TM=5.072E-01  e=2.534E+00  Musca domestica

Secondary structure (DSSP, 8-state):
----SSTTTHHHHS-S-B-TTTSSS-TTS-EE---EEEEPSEEGGGGG---S---EEEE--EEEES-GGG-SSEEEPPPBTTEEEEEETTT-EE--EEEETT-TT-EEEEGGGSB--

Radius of gyration: 14.99 Å; Cα contacts (8 Å, |Δi|>4): 206; chains: 1; bounding box: 34×30×50 Å

Foldseek 3Di:
DDDDDPVVVVLPVPPQPACVPLDPPDPDDDWFQDFDWWFDKDALVVPPDPDDPRHTDGAGTWDWFQDPVSDDFWDWHPDDPQKIFIAGNPSRIDRQWIDGNVRNGTITGGPVRHDYD

Organism: Scyliorhinus torazame (NCBI:txid75743)